Protein AF-A0A920PAS8-F1 (afdb_monomer)

Solvent-accessible surface area (backbone atoms only — not comparable to full-atom values): 8983 Å² total; per-residue (Å²): 112,63,66,61,55,48,44,50,48,33,75,76,60,43,62,58,58,36,30,38,27,46,60,38,72,82,84,49,95,47,95,80,33,34,32,41,40,35,42,38,32,23,74,84,68,54,76,48,76,52,73,39,68,76,79,67,78,95,80,51,73,53,75,50,82,58,94,58,35,36,40,36,40,38,44,74,46,59,90,95,43,89,38,45,35,40,38,40,36,43,37,76,88,71,52,71,52,74,48,77,43,77,60,67,69,59,67,61,51,49,53,52,41,48,57,39,24,78,69,72,74,45,82,52,97,70,54,72,65,57,56,50,49,35,53,23,42,54,50,23,43,53,52,6,36,70,72,70,43,75,28,56,42,61,74,89,127

Mean predicted aligned error: 3.57 Å

Nearest PDB structures (foldseek):
  3db2-assembly1_C-2  TM=8.469E-01  e=5.460E-07  Desulfitobacterium hafniense DCB-2
  3db2-assembly2_B  TM=8.656E-01  e=1.269E-06  Desulfitobacterium hafniense DCB-2
  3db2-assembly2_A  TM=8.390E-01  e=1.991E-06  Desulfitobacterium hafniense DCB-2
  3rcb-assembly1_A  TM=8.157E-01  e=8.178E-04  Actinomadura kijaniata
  3rc2-assembly1_A  TM=7.126E-01  e=1.024E-03  Actinomadura kijaniata

Secondary structure (DSSP, 8-state):
-HHHHHHHHHHHH--EEEEEEEEE-SSS--TT-SEEEEEEEETTS-EEEEEEESSSPS-EEEEEE-SSEEEEEEESS-TTS---EEEEEEETTS-EEEEEE----HHHHHHHHHHHHHTTSS--SS-HHHHHHHHHHHHHHHHHHHHTS-BPPPP--

Structure (mmCIF, N/CA/C/O backbone):
data_AF-A0A920PAS8-F1
#
_entry.id   AF-A0A920PAS8-F1
#
loop_
_atom_site.group_PDB
_atom_site.id
_atom_site.type_symbol
_atom_site.label_atom_id
_atom_site.label_alt_id
_atom_site.label_comp_id
_atom_site.label_asym_id
_atom_site.label_entity_id
_atom_site.label_seq_id
_atom_site.pdbx_PDB_ins_code
_atom_site.Cartn_x
_atom_site.Cartn_y
_atom_site.Cartn_z
_atom_site.occupancy
_atom_site.B_iso_or_equiv
_atom_site.auth_seq_id
_atom_site.auth_comp_id
_atom_site.auth_asym_id
_atom_site.auth_atom_id
_atom_site.pdbx_PDB_model_num
ATOM 1 N N . MET A 1 1 ? 10.583 -0.924 0.725 1.00 61.25 1 MET A N 1
ATOM 2 C CA . MET A 1 1 ? 9.486 0.067 0.643 1.00 61.25 1 MET A CA 1
ATOM 3 C C . MET A 1 1 ? 8.337 -0.372 -0.259 1.00 61.25 1 MET A C 1
ATOM 5 O O . MET A 1 1 ? 7.245 -0.497 0.267 1.00 61.25 1 MET A O 1
ATOM 9 N N . GLY A 1 2 ? 8.533 -0.650 -1.558 1.00 77.38 2 GLY A N 1
ATOM 10 C CA . GLY A 1 2 ? 7.411 -0.976 -2.467 1.00 77.38 2 GLY A CA 1
ATOM 11 C C . GLY A 1 2 ? 6.539 -2.178 -2.058 1.00 77.38 2 GLY A C 1
ATOM 12 O O . GLY A 1 2 ? 5.329 -2.138 -2.263 1.0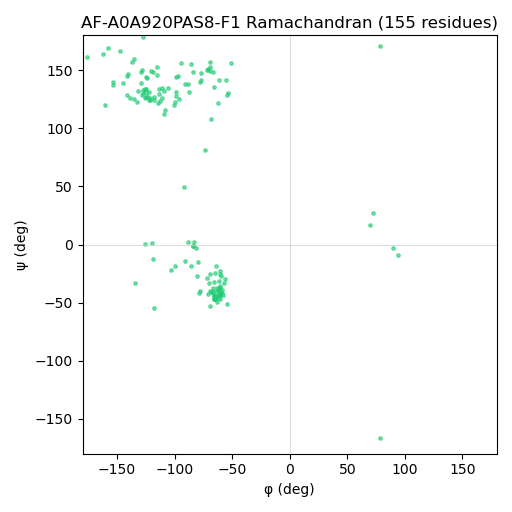0 77.38 2 GLY A O 1
ATOM 13 N N . VAL A 1 3 ? 7.130 -3.194 -1.415 1.00 91.81 3 VAL A N 1
ATOM 14 C CA . VAL A 1 3 ? 6.401 -4.382 -0.925 1.00 91.81 3 VAL A CA 1
ATOM 15 C C . VAL A 1 3 ? 5.321 -4.051 0.106 1.00 91.81 3 VAL A C 1
ATOM 17 O O . VAL A 1 3 ? 4.247 -4.623 0.053 1.00 91.81 3 VAL A O 1
ATOM 20 N N . HIS A 1 4 ? 5.550 -3.085 1.000 1.00 91.75 4 HIS A N 1
ATOM 21 C CA . HIS A 1 4 ? 4.552 -2.721 2.014 1.00 91.75 4 HIS A CA 1
ATOM 22 C C . HIS A 1 4 ? 3.340 -2.016 1.398 1.00 91.75 4 HIS A C 1
ATOM 24 O O . HIS A 1 4 ? 2.224 -2.178 1.870 1.00 91.75 4 HIS A O 1
ATOM 30 N N . LEU A 1 5 ? 3.553 -1.234 0.333 1.00 95.19 5 LEU A N 1
ATOM 31 C CA . LEU A 1 5 ? 2.460 -0.546 -0.356 1.00 95.19 5 LEU A CA 1
ATOM 32 C C . LEU A 1 5 ? 1.590 -1.534 -1.133 1.00 95.19 5 LEU A C 1
ATOM 34 O O . LEU A 1 5 ? 0.373 -1.426 -1.101 1.00 95.19 5 LEU A O 1
ATOM 38 N N . THR A 1 6 ? 2.211 -2.488 -1.824 1.00 96.31 6 THR A N 1
ATOM 39 C CA . THR A 1 6 ? 1.499 -3.532 -2.578 1.00 96.31 6 THR A CA 1
ATOM 40 C C . THR A 1 6 ? 0.730 -4.464 -1.646 1.00 96.31 6 THR A C 1
ATOM 42 O O . THR A 1 6 ? -0.456 -4.683 -1.878 1.00 96.31 6 THR A O 1
ATOM 45 N N . ASP A 1 7 ? 1.351 -4.883 -0.542 1.00 95.25 7 ASP A N 1
ATOM 46 C CA . ASP A 1 7 ? 0.705 -5.636 0.540 1.00 95.25 7 ASP A CA 1
ATOM 47 C C . ASP A 1 7 ? -0.540 -4.918 1.082 1.00 95.25 7 ASP A C 1
ATOM 49 O O . ASP A 1 7 ? -1.634 -5.478 1.099 1.00 95.25 7 ASP A O 1
ATOM 53 N N . LEU A 1 8 ? -0.402 -3.631 1.431 1.00 95.25 8 LEU A N 1
ATOM 54 C CA . LEU A 1 8 ? -1.507 -2.825 1.947 1.00 95.25 8 LEU A CA 1
ATOM 55 C C . LEU A 1 8 ? -2.655 -2.692 0.937 1.00 95.25 8 LEU A C 1
ATOM 57 O O . LEU A 1 8 ? -3.817 -2.796 1.321 1.00 95.25 8 LEU A O 1
ATOM 61 N N . MET A 1 9 ? -2.356 -2.450 -0.346 1.00 96.62 9 MET A N 1
ATOM 62 C CA . MET A 1 9 ? -3.405 -2.304 -1.365 1.00 96.62 9 MET A CA 1
ATOM 63 C C . MET A 1 9 ? -4.155 -3.621 -1.598 1.00 96.62 9 MET A C 1
ATOM 65 O O . MET A 1 9 ? -5.369 -3.589 -1.790 1.00 96.62 9 MET A O 1
ATOM 69 N N . LEU A 1 10 ? -3.463 -4.764 -1.562 1.00 96.75 10 LEU A N 1
ATOM 70 C CA . LEU A 1 10 ? -4.093 -6.082 -1.668 1.00 96.75 10 LEU A CA 1
ATOM 71 C C . LEU A 1 10 ? -4.988 -6.366 -0.461 1.00 96.75 10 LEU A C 1
ATOM 73 O O . LEU A 1 10 ? -6.146 -6.729 -0.645 1.00 96.75 10 LEU A O 1
ATOM 77 N N . TRP A 1 11 ? -4.492 -6.113 0.751 1.00 95.44 11 TRP A N 1
ATOM 78 C CA . TRP A 1 11 ? -5.266 -6.296 1.979 1.00 95.44 11 TRP A CA 1
ATOM 79 C C . TRP A 1 11 ? -6.513 -5.392 2.033 1.00 95.44 11 TRP A C 1
ATOM 81 O O . TRP A 1 11 ? -7.586 -5.824 2.447 1.00 95.44 11 TRP A O 1
ATOM 91 N N . MET A 1 12 ? -6.412 -4.137 1.575 1.00 94.94 12 MET A N 1
ATOM 92 C CA . MET A 1 12 ? -7.547 -3.202 1.584 1.00 94.94 12 MET A CA 1
ATOM 93 C C . MET A 1 12 ? -8.559 -3.447 0.460 1.00 94.94 12 MET A C 1
ATOM 95 O O . MET A 1 12 ? -9.762 -3.281 0.670 1.00 94.94 12 MET A O 1
ATOM 99 N N . PHE A 1 13 ? -8.090 -3.760 -0.750 1.00 96.50 13 PHE A N 1
ATOM 100 C CA . PHE A 1 13 ? -8.913 -3.685 -1.963 1.00 96.50 13 PHE A CA 1
ATOM 101 C C . PHE A 1 13 ? -8.962 -4.983 -2.772 1.00 96.50 13 PHE A C 1
ATOM 103 O O . PHE A 1 13 ? -9.663 -5.037 -3.785 1.00 96.50 13 PHE A O 1
ATOM 110 N N . GLY A 1 14 ? -8.285 -6.038 -2.325 1.00 95.81 14 GLY A N 1
ATOM 111 C CA . GLY A 1 14 ? -8.267 -7.342 -2.977 1.00 95.81 14 GLY A CA 1
ATOM 112 C C . GLY A 1 14 ? -7.335 -7.410 -4.193 1.00 95.81 14 GLY A C 1
ATOM 113 O O . GLY A 1 14 ? -6.508 -6.519 -4.401 1.00 95.81 14 GLY A O 1
ATOM 114 N N . PRO A 1 15 ? -7.456 -8.458 -5.024 1.00 96.56 15 PRO A N 1
ATOM 115 C CA . PRO A 1 15 ? -6.467 -8.783 -6.049 1.00 96.56 15 PRO A CA 1
ATOM 116 C C . PRO A 1 15 ? -6.420 -7.767 -7.196 1.00 96.56 15 PRO A C 1
ATOM 118 O O . PRO A 1 15 ? -7.439 -7.173 -7.574 1.00 96.56 15 PRO A O 1
ATOM 121 N N . VAL A 1 16 ? -5.226 -7.615 -7.777 1.00 97.88 16 VAL A N 1
ATOM 122 C CA . VAL A 1 16 ? -4.907 -6.709 -8.893 1.00 97.88 16 VAL A CA 1
ATOM 123 C C . VAL A 1 16 ? -4.893 -7.482 -10.212 1.00 97.88 16 VAL A C 1
ATOM 125 O O . VAL A 1 16 ? -4.204 -8.488 -10.327 1.00 97.88 16 VAL A O 1
ATOM 128 N N . ASP A 1 17 ? -5.624 -7.006 -11.222 1.00 97.00 17 ASP A N 1
ATOM 129 C CA . ASP A 1 17 ? -5.726 -7.651 -12.540 1.00 97.00 17 ASP A CA 1
ATOM 130 C C . ASP A 1 17 ? -4.827 -7.018 -13.611 1.00 97.00 17 ASP A C 1
ATOM 132 O O . ASP A 1 17 ? -4.557 -7.642 -14.642 1.00 97.00 17 ASP A O 1
ATOM 136 N N . LEU A 1 18 ? -4.374 -5.783 -13.380 1.00 98.12 18 LEU A N 1
ATOM 137 C CA . LEU A 1 18 ? -3.505 -5.029 -14.275 1.00 98.12 18 LEU A CA 1
ATOM 138 C C . LEU A 1 18 ? -2.675 -4.010 -13.486 1.00 98.12 18 LEU A C 1
ATOM 140 O O . LEU A 1 18 ? -3.196 -3.287 -12.635 1.00 98.12 18 LEU A O 1
ATOM 144 N N . VAL A 1 19 ? -1.394 -3.893 -13.819 1.00 98.38 19 VAL A N 1
ATOM 145 C CA . VAL A 1 19 ? -0.496 -2.867 -13.290 1.00 98.38 19 VAL A CA 1
ATOM 146 C C . VAL A 1 19 ? 0.241 -2.155 -14.416 1.00 98.38 19 VAL A C 1
ATOM 148 O O . VAL A 1 19 ? 0.698 -2.783 -15.367 1.00 98.38 19 VAL A O 1
ATOM 151 N N . PHE A 1 20 ? 0.369 -0.836 -14.300 1.00 98.50 20 PHE A N 1
ATOM 152 C CA . PHE A 1 20 ? 1.264 -0.031 -15.127 1.00 98.50 20 PHE A CA 1
ATOM 153 C C . PHE A 1 20 ? 2.241 0.725 -14.233 1.00 98.50 20 PHE A C 1
ATOM 155 O O . PHE A 1 20 ? 1.804 1.460 -13.345 1.00 98.50 20 PHE A O 1
ATOM 162 N N . SER A 1 21 ? 3.545 0.561 -14.443 1.00 97.81 21 SER A N 1
ATOM 163 C CA . SER A 1 21 ? 4.566 1.131 -13.564 1.00 97.81 21 SER A CA 1
ATOM 164 C C . SER A 1 21 ? 5.717 1.796 -14.311 1.00 97.81 21 SER A C 1
ATOM 166 O O . SER A 1 21 ? 5.983 1.540 -15.483 1.00 97.81 21 SER A O 1
ATOM 168 N N . GLY A 1 22 ? 6.424 2.665 -13.592 1.00 96.38 22 GLY A N 1
ATOM 169 C CA . GLY A 1 22 ? 7.636 3.319 -14.053 1.00 96.38 22 GLY A CA 1
ATOM 170 C C . GLY A 1 22 ? 8.659 3.434 -12.931 1.00 96.38 22 GLY A C 1
ATOM 171 O O . GLY A 1 22 ? 8.314 3.649 -11.766 1.00 96.38 22 GLY A O 1
ATOM 172 N N . VAL A 1 23 ? 9.932 3.307 -13.300 1.00 95.81 23 VAL A N 1
ATOM 173 C CA . VAL A 1 23 ? 11.072 3.494 -12.398 1.00 95.81 23 VAL A CA 1
ATOM 174 C C . VAL A 1 23 ? 11.904 4.693 -12.836 1.00 95.81 23 VAL A C 1
ATOM 176 O O . VAL A 1 23 ? 11.936 5.084 -14.003 1.00 95.81 23 VAL A O 1
ATOM 179 N N . SER A 1 24 ? 12.582 5.319 -11.886 1.00 95.62 24 SER A N 1
ATOM 180 C CA . SER A 1 24 ? 13.498 6.424 -12.138 1.00 95.62 24 SER A CA 1
ATOM 181 C C . SER A 1 24 ? 14.736 6.304 -11.260 1.00 95.62 24 SER A C 1
ATOM 183 O O . SER A 1 24 ? 14.656 5.853 -10.121 1.00 95.62 24 SER A O 1
ATOM 185 N N . HIS A 1 25 ? 15.869 6.749 -11.803 1.00 95.62 25 HIS A N 1
ATOM 186 C CA . HIS A 1 25 ? 17.140 6.876 -11.092 1.00 95.62 25 HIS A CA 1
ATOM 187 C C . HIS A 1 25 ? 17.431 8.366 -10.902 1.00 95.62 25 HIS A C 1
ATOM 189 O O . HIS A 1 25 ? 17.621 9.099 -11.878 1.00 95.62 25 HIS A O 1
ATOM 195 N N . ARG A 1 26 ? 17.393 8.843 -9.660 1.00 95.12 26 ARG A N 1
ATOM 196 C CA . ARG A 1 26 ? 17.501 10.268 -9.326 1.00 95.12 26 ARG A CA 1
ATOM 197 C C . ARG A 1 26 ? 18.719 10.566 -8.472 1.00 95.12 26 ARG A C 1
ATOM 199 O O . ARG A 1 26 ? 19.503 11.437 -8.838 1.00 95.12 26 ARG A O 1
ATOM 206 N N . LYS A 1 27 ? 18.881 9.880 -7.341 1.00 96.38 27 LYS A N 1
ATOM 207 C CA . LYS A 1 27 ? 19.939 10.167 -6.368 1.00 96.38 27 LYS A CA 1
ATOM 208 C C . LYS A 1 27 ? 20.675 8.935 -5.856 1.00 96.38 27 LYS A C 1
ATOM 210 O O . LYS A 1 27 ? 21.853 9.069 -5.535 1.00 96.38 27 LYS A O 1
ATOM 215 N N . LEU A 1 28 ? 20.012 7.788 -5.734 1.00 93.69 28 LEU A N 1
ATOM 216 C CA . LEU A 1 28 ? 20.646 6.543 -5.292 1.00 93.69 28 LEU A CA 1
ATOM 217 C C . LEU A 1 28 ? 20.992 5.653 -6.489 1.00 93.69 28 LEU A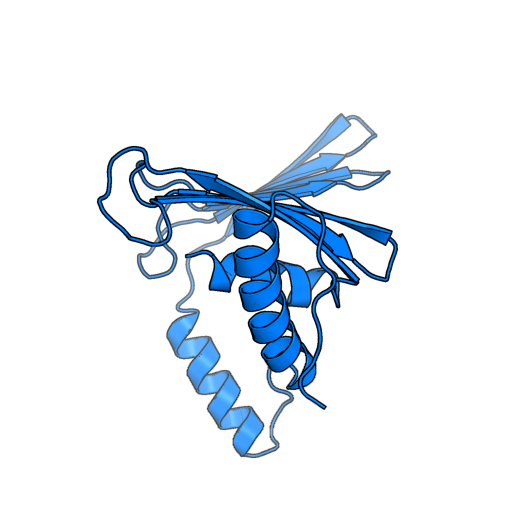 C 1
ATOM 219 O O . LEU A 1 28 ? 20.249 5.579 -7.465 1.00 93.69 28 LEU A O 1
ATOM 223 N N . GLU A 1 29 ? 22.117 4.951 -6.390 1.00 92.69 29 GLU A N 1
ATOM 224 C CA . GLU A 1 29 ? 22.669 4.102 -7.453 1.00 92.69 29 GLU A CA 1
ATOM 225 C C . GLU A 1 29 ? 22.183 2.648 -7.329 1.00 92.69 29 GLU A C 1
ATOM 227 O O . GLU A 1 29 ? 22.965 1.700 -7.338 1.00 92.69 29 GLU A O 1
ATOM 232 N N . PHE A 1 30 ? 20.871 2.455 -7.178 1.00 90.38 30 PHE A N 1
ATOM 233 C CA . PHE A 1 30 ? 20.273 1.119 -7.184 1.00 90.38 30 PHE A CA 1
ATOM 234 C C . PHE A 1 30 ? 19.914 0.689 -8.603 1.00 90.38 30 PHE A C 1
ATOM 236 O O . PHE A 1 30 ? 19.340 1.469 -9.361 1.00 90.38 30 PHE A O 1
ATOM 243 N N . ALA A 1 31 ? 20.179 -0.577 -8.941 1.00 86.31 31 ALA A N 1
ATOM 244 C CA . ALA A 1 31 ? 19.808 -1.158 -10.235 1.00 86.31 31 ALA A CA 1
ATOM 245 C C . ALA A 1 31 ? 18.291 -1.111 -10.497 1.00 86.31 31 ALA A C 1
ATOM 247 O O . ALA A 1 31 ? 17.864 -1.034 -11.641 1.00 86.31 31 ALA A O 1
ATOM 248 N N . THR A 1 32 ? 17.482 -1.116 -9.437 1.00 84.62 32 THR A N 1
ATOM 249 C CA . THR A 1 32 ? 16.014 -1.045 -9.487 1.00 84.62 32 THR A CA 1
ATOM 250 C C . THR A 1 32 ? 15.460 0.380 -9.587 1.00 84.62 32 THR A C 1
ATOM 252 O O . THR A 1 32 ? 14.245 0.555 -9.598 1.00 84.62 32 THR A O 1
ATOM 255 N N . GLY A 1 33 ? 16.321 1.401 -9.590 1.00 92.06 33 GLY A N 1
ATOM 256 C CA . GLY A 1 33 ? 15.916 2.791 -9.393 1.00 92.06 33 GLY A CA 1
ATOM 257 C C . GLY A 1 33 ? 15.664 3.130 -7.922 1.00 92.06 33 GLY A C 1
ATOM 258 O O . GLY A 1 33 ? 15.660 2.264 -7.044 1.00 92.06 33 GLY A O 1
ATOM 259 N N . ASP A 1 34 ? 15.482 4.419 -7.650 1.00 94.81 34 ASP A N 1
ATOM 260 C CA . ASP A 1 34 ? 15.235 4.977 -6.312 1.00 94.81 34 ASP A CA 1
ATOM 261 C C . ASP A 1 34 ? 13.891 5.707 -6.193 1.00 94.81 34 ASP A C 1
ATOM 263 O O . ASP A 1 34 ? 13.537 6.224 -5.126 1.00 94.81 34 ASP A O 1
ATOM 267 N N . VAL A 1 35 ? 13.140 5.697 -7.293 1.00 95.75 35 VAL A N 1
ATOM 268 C CA . VAL A 1 35 ? 11.770 6.170 -7.427 1.00 95.75 35 VAL A CA 1
ATOM 269 C C . VAL A 1 35 ? 10.990 5.126 -8.214 1.00 95.75 35 VAL A C 1
ATOM 271 O O . VAL A 1 35 ? 11.381 4.783 -9.329 1.00 95.75 35 VAL A O 1
ATOM 274 N N . VAL A 1 36 ? 9.878 4.657 -7.653 1.00 95.88 36 VAL A N 1
ATOM 275 C CA . VAL A 1 36 ? 8.921 3.775 -8.334 1.00 95.88 36 VAL A CA 1
ATOM 276 C C . VAL A 1 36 ? 7.536 4.387 -8.218 1.00 95.88 36 VAL A C 1
ATOM 278 O O . VAL A 1 36 ? 7.132 4.762 -7.118 1.00 95.88 36 VAL A O 1
ATOM 281 N N . SER A 1 37 ? 6.798 4.451 -9.322 1.00 96.88 37 SER A N 1
ATOM 282 C CA . SER A 1 37 ? 5.359 4.718 -9.327 1.00 96.88 37 SER A CA 1
ATOM 283 C C . SER A 1 37 ? 4.624 3.593 -10.047 1.00 96.88 37 SER A C 1
ATOM 285 O O . SER A 1 37 ? 5.130 3.036 -11.022 1.00 96.88 37 SER A O 1
ATOM 287 N N . ALA A 1 38 ? 3.438 3.232 -9.562 1.00 97.81 38 ALA A N 1
ATOM 288 C CA . ALA A 1 38 ? 2.595 2.233 -10.209 1.00 97.81 38 ALA A CA 1
ATOM 289 C C . AL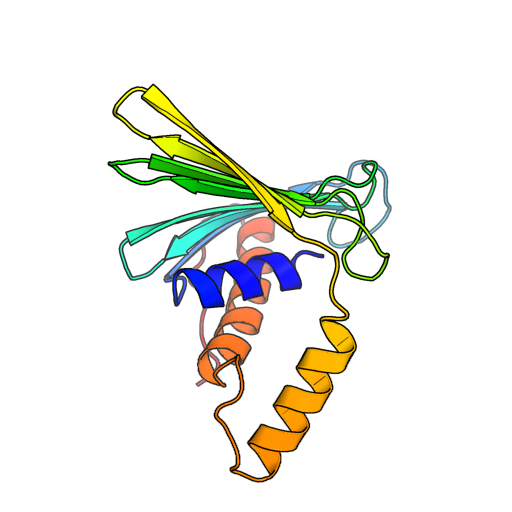A A 1 38 ? 1.112 2.581 -10.066 1.00 97.81 38 ALA A C 1
ATOM 291 O O . ALA A 1 38 ? 0.668 3.020 -9.005 1.00 97.81 38 ALA A O 1
ATOM 292 N N . SER A 1 39 ? 0.357 2.372 -11.142 1.00 98.44 39 SER A N 1
ATOM 293 C CA . SER A 1 39 ? -1.105 2.387 -11.161 1.00 98.44 39 SER A CA 1
ATOM 294 C C . SER A 1 39 ? -1.600 0.946 -11.131 1.00 98.44 39 SER A C 1
ATOM 296 O O . SER A 1 39 ? -1.224 0.156 -11.996 1.00 98.44 39 SER A O 1
ATOM 298 N N . LEU A 1 40 ? -2.411 0.609 -10.131 1.00 98.50 40 LEU A N 1
ATOM 299 C CA . LEU A 1 40 ? -2.944 -0.729 -9.892 1.00 98.50 40 LEU A CA 1
ATOM 300 C C . LEU A 1 40 ? -4.438 -0.739 -10.195 1.00 98.50 40 LEU A C 1
ATOM 302 O O . LEU A 1 40 ? -5.183 0.143 -9.756 1.00 98.50 40 LEU A O 1
ATOM 306 N N . HIS A 1 41 ? -4.880 -1.731 -10.953 1.00 98.38 41 HIS A N 1
ATOM 307 C CA . HIS A 1 41 ? -6.283 -1.973 -11.237 1.00 98.38 41 HIS A CA 1
ATOM 308 C C . HIS A 1 41 ? -6.716 -3.215 -10.470 1.00 98.38 41 HIS A C 1
ATOM 310 O O . HIS A 1 41 ? -6.201 -4.301 -10.706 1.00 98.38 41 HIS A O 1
ATOM 316 N N . HIS A 1 42 ? -7.638 -3.048 -9.532 1.00 98.25 42 HIS A N 1
ATOM 317 C CA . HIS A 1 42 ? -8.187 -4.165 -8.782 1.00 98.25 42 HIS A CA 1
ATOM 318 C C . HIS A 1 42 ? -9.321 -4.822 -9.568 1.00 98.25 42 HIS A C 1
ATOM 320 O O . HIS A 1 42 ? -10.077 -4.154 -10.282 1.00 98.25 42 HIS A O 1
ATOM 326 N N . THR A 1 43 ? -9.469 -6.132 -9.389 1.00 97.06 43 THR A N 1
ATOM 327 C CA . THR A 1 43 ? -10.519 -6.955 -10.021 1.00 97.06 43 THR A CA 1
ATOM 328 C C . THR A 1 43 ? -11.938 -6.449 -9.737 1.00 97.06 43 THR A C 1
ATOM 330 O O . THR A 1 43 ? -12.832 -6.598 -10.566 1.00 97.06 43 THR A O 1
ATOM 333 N N . ASN A 1 44 ? -12.148 -5.806 -8.585 1.00 96.88 44 ASN A N 1
ATOM 334 C CA . ASN A 1 44 ? -13.424 -5.214 -8.170 1.00 96.88 44 ASN A CA 1
ATOM 335 C C . ASN A 1 44 ? -13.681 -3.805 -8.746 1.00 96.88 44 ASN A C 1
ATOM 337 O O . ASN A 1 44 ? -14.695 -3.189 -8.425 1.00 96.88 44 ASN A O 1
ATOM 341 N N . GLY A 1 45 ? -12.775 -3.282 -9.577 1.00 97.19 45 GLY A N 1
ATOM 342 C CA . GLY A 1 45 ? -12.886 -1.968 -10.208 1.00 97.19 45 GLY A CA 1
ATOM 343 C C . GLY A 1 45 ? -12.189 -0.826 -9.463 1.00 97.19 45 GLY A C 1
ATOM 344 O O . GLY A 1 45 ? -12.049 0.251 -10.048 1.00 97.19 45 GLY A O 1
ATOM 345 N N . VAL A 1 46 ? -11.700 -1.041 -8.234 1.00 98.00 46 VAL A N 1
ATOM 346 C CA . VAL A 1 46 ? -10.907 -0.038 -7.503 1.00 98.00 46 VAL A CA 1
ATOM 347 C C . VAL A 1 46 ? -9.618 0.277 -8.271 1.00 98.00 46 VAL A C 1
ATOM 349 O O . VAL A 1 46 ? -8.997 -0.593 -8.888 1.00 98.00 46 VAL A O 1
ATOM 352 N N . LYS A 1 47 ? -9.218 1.551 -8.259 1.00 98.00 47 LYS A N 1
ATOM 353 C CA . LYS A 1 47 ? -7.975 2.038 -8.866 1.00 98.00 47 LYS A CA 1
ATOM 354 C C . LYS A 1 47 ? -7.088 2.627 -7.784 1.00 98.00 47 LYS A C 1
ATOM 356 O O . LYS A 1 47 ? -7.516 3.527 -7.065 1.00 98.00 47 LYS A O 1
ATOM 361 N N . CYS A 1 48 ? -5.850 2.157 -7.714 1.00 97.38 48 CYS A N 1
ATOM 362 C CA . CYS A 1 48 ? -4.867 2.630 -6.750 1.00 97.38 48 CYS A CA 1
ATOM 363 C C . CYS A 1 48 ? -3.651 3.204 -7.470 1.00 97.38 48 CYS A C 1
ATOM 365 O O . CYS A 1 48 ? -3.275 2.758 -8.553 1.00 97.38 48 CYS A O 1
ATOM 367 N N . GLN A 1 49 ? -3.012 4.188 -6.847 1.00 97.62 49 GLN A N 1
ATOM 368 C CA . GLN A 1 49 ? -1.711 4.688 -7.267 1.00 97.62 49 GLN A CA 1
ATOM 369 C C . GLN A 1 49 ? -0.765 4.623 -6.081 1.00 97.62 49 GLN A C 1
ATOM 371 O O . GLN A 1 49 ? -1.059 5.161 -5.016 1.00 97.62 49 GLN A O 1
ATOM 376 N N . ILE A 1 50 ? 0.376 3.975 -6.280 1.00 97.44 50 ILE A N 1
ATOM 377 C CA . ILE A 1 50 ? 1.430 3.878 -5.276 1.00 97.44 50 ILE A CA 1
ATOM 378 C C . ILE A 1 50 ? 2.680 4.591 -5.777 1.00 97.44 50 ILE A C 1
ATOM 380 O O . ILE A 1 50 ? 2.974 4.616 -6.974 1.00 97.44 50 ILE A O 1
ATOM 384 N N . THR A 1 51 ? 3.425 5.198 -4.858 1.00 96.56 51 THR A N 1
ATOM 385 C CA . THR A 1 51 ? 4.732 5.792 -5.146 1.00 96.56 51 THR A CA 1
ATOM 386 C C . THR A 1 51 ? 5.665 5.526 -3.977 1.00 96.56 51 THR A C 1
ATOM 388 O O . THR A 1 51 ? 5.327 5.810 -2.831 1.00 96.56 51 THR A O 1
ATOM 391 N N . ALA A 1 52 ? 6.844 4.985 -4.270 1.00 95.25 52 ALA A N 1
ATOM 392 C CA . ALA A 1 52 ? 7.898 4.744 -3.297 1.00 95.25 52 ALA A CA 1
ATOM 393 C C . ALA A 1 52 ? 9.138 5.562 -3.674 1.00 95.25 52 ALA A C 1
ATOM 395 O O . ALA A 1 52 ? 9.659 5.437 -4.784 1.00 95.25 52 ALA A O 1
ATOM 396 N N . LEU A 1 53 ? 9.610 6.385 -2.735 1.00 94.75 53 LEU A N 1
ATOM 397 C CA . LEU A 1 53 ? 10.782 7.248 -2.879 1.00 94.75 53 LEU A CA 1
ATOM 398 C C . LEU A 1 53 ? 11.790 6.887 -1.790 1.00 94.75 53 LEU A C 1
ATOM 400 O O . LEU A 1 53 ? 11.447 6.882 -0.612 1.00 94.75 53 LEU A O 1
ATOM 404 N N . LEU A 1 54 ? 13.031 6.587 -2.168 1.00 93.19 54 LEU A N 1
ATOM 405 C CA . LEU A 1 54 ? 14.035 6.120 -1.202 1.00 93.19 54 LEU A CA 1
ATOM 406 C C . LEU A 1 54 ? 14.875 7.240 -0.578 1.00 93.19 54 LEU A C 1
ATOM 408 O O . LEU A 1 54 ? 15.590 6.993 0.391 1.00 93.19 54 LEU A O 1
ATOM 412 N N . LYS A 1 55 ? 14.848 8.454 -1.142 1.00 94.31 55 LYS A N 1
ATOM 413 C CA . LYS A 1 55 ? 15.776 9.531 -0.751 1.00 94.31 55 LYS A CA 1
ATOM 414 C C . LYS A 1 55 ? 15.128 10.787 -0.172 1.00 94.31 55 LYS A C 1
ATOM 416 O O . LYS A 1 55 ? 15.840 11.633 0.371 1.00 94.31 55 LYS A O 1
ATOM 421 N N . THR A 1 56 ? 13.816 10.942 -0.288 1.00 93.31 56 THR A N 1
ATOM 422 C CA . THR A 1 56 ? 13.112 12.080 0.313 1.00 93.31 56 THR A CA 1
ATOM 423 C C . THR A 1 56 ? 13.101 11.966 1.841 1.00 93.31 56 THR A C 1
ATOM 425 O O . THR A 1 56 ? 13.148 10.847 2.354 1.00 93.31 56 THR A O 1
ATOM 428 N N . PRO A 1 57 ? 13.032 13.091 2.586 1.00 94.44 57 PRO A N 1
ATOM 429 C CA . PRO A 1 57 ? 12.680 13.057 4.003 1.00 94.44 57 PRO A CA 1
ATOM 430 C C . PRO A 1 57 ? 11.397 12.257 4.236 1.00 94.44 57 PRO A C 1
ATOM 432 O O . PRO A 1 57 ? 10.585 12.104 3.319 1.00 94.44 57 PRO A O 1
ATOM 435 N N . HIS A 1 58 ? 11.241 11.742 5.456 1.00 92.38 58 HIS A N 1
ATOM 436 C CA . HIS A 1 58 ? 10.107 10.898 5.810 1.00 92.38 58 HIS A CA 1
ATOM 437 C C . HIS A 1 58 ? 8.778 11.589 5.485 1.00 92.38 58 HIS A C 1
ATOM 439 O O . HIS A 1 58 ? 8.554 12.746 5.842 1.00 92.38 58 HIS A O 1
ATOM 445 N N . TYR A 1 59 ? 7.939 10.860 4.757 1.00 94.75 59 TYR A N 1
ATOM 446 C CA . TYR A 1 59 ? 6.568 11.225 4.464 1.00 94.75 59 TYR A CA 1
ATOM 447 C C . TYR A 1 59 ? 5.814 9.962 4.054 1.00 94.75 59 TYR A C 1
ATOM 449 O O . TYR A 1 59 ? 6.183 9.302 3.079 1.00 94.75 59 TYR A O 1
ATOM 457 N N . GLN A 1 60 ? 4.773 9.617 4.805 1.00 94.88 60 GLN A N 1
ATOM 458 C CA . GLN A 1 60 ? 3.909 8.474 4.535 1.00 94.88 60 GLN A CA 1
ATOM 459 C C . GLN A 1 60 ? 2.462 8.923 4.615 1.00 94.88 60 GLN A C 1
ATOM 461 O O . GLN A 1 60 ? 2.067 9.626 5.544 1.00 94.88 60 GLN A O 1
ATOM 466 N N . ARG A 1 61 ? 1.692 8.544 3.598 1.00 96.25 61 ARG A N 1
ATOM 467 C CA . ARG A 1 61 ? 0.304 8.950 3.456 1.00 96.25 61 ARG A CA 1
ATOM 468 C C . ARG A 1 61 ? -0.471 7.921 2.660 1.00 96.25 61 ARG A C 1
ATOM 470 O O . ARG A 1 61 ? 0.009 7.463 1.621 1.00 96.25 61 ARG A O 1
ATOM 477 N N . VAL A 1 62 ? -1.694 7.655 3.095 1.00 97.38 62 VAL A N 1
ATOM 478 C CA . VAL A 1 62 ? -2.694 6.918 2.321 1.00 97.38 62 VAL A CA 1
ATOM 479 C C . VAL A 1 62 ? -3.952 7.766 2.245 1.00 97.38 62 VAL A C 1
ATOM 481 O O . VAL A 1 62 ? -4.392 8.303 3.257 1.00 97.38 62 VAL A O 1
ATOM 484 N N . THR A 1 63 ? -4.531 7.872 1.051 1.00 98.38 63 THR A N 1
ATOM 485 C CA . THR A 1 63 ? -5.818 8.540 0.844 1.00 98.38 63 THR A CA 1
ATOM 486 C C . THR A 1 63 ? -6.750 7.606 0.096 1.00 98.38 63 THR A C 1
ATOM 488 O O . THR A 1 63 ? -6.382 7.074 -0.953 1.00 98.38 63 THR A O 1
ATOM 491 N N . VAL A 1 64 ? -7.961 7.442 0.614 1.00 98.19 64 VAL A N 1
ATOM 492 C CA . VAL A 1 64 ? -9.031 6.671 -0.015 1.00 98.19 64 VAL A CA 1
ATOM 493 C C . VAL A 1 64 ? -10.148 7.623 -0.409 1.00 98.19 64 VAL A C 1
ATOM 495 O O . VAL A 1 64 ? -10.553 8.476 0.380 1.00 98.19 64 VAL A O 1
ATOM 498 N N . TRP A 1 65 ? -10.645 7.468 -1.633 1.00 98.31 65 TRP A N 1
ATOM 499 C CA . TRP A 1 65 ? -11.689 8.311 -2.205 1.00 98.31 65 TRP A CA 1
ATOM 500 C C . TRP A 1 65 ? -12.963 7.498 -2.410 1.00 98.31 65 TRP A C 1
ATOM 502 O O . TRP A 1 65 ? -12.930 6.430 -3.020 1.00 98.31 65 TRP A O 1
ATOM 512 N N . GLY A 1 66 ? -14.080 8.024 -1.919 1.00 97.75 66 GLY A N 1
ATOM 513 C CA . GLY A 1 66 ? -15.419 7.501 -2.146 1.00 97.75 66 GLY A CA 1
ATOM 514 C C . GLY A 1 66 ? -16.365 8.581 -2.669 1.00 97.75 66 GLY A C 1
ATOM 515 O O . GLY A 1 66 ? -16.005 9.746 -2.820 1.00 97.75 66 GLY A O 1
ATOM 516 N N . ASP A 1 67 ? -17.603 8.182 -2.936 1.00 97.69 67 ASP A N 1
ATOM 517 C CA . ASP A 1 67 ? -18.682 9.059 -3.398 1.00 97.69 67 ASP A CA 1
ATOM 518 C C . ASP A 1 67 ? -19.211 10.001 -2.302 1.00 97.69 67 ASP A C 1
ATOM 520 O O . ASP A 1 67 ? -19.681 11.096 -2.602 1.00 97.69 67 ASP A O 1
ATOM 524 N N . ARG A 1 68 ? -19.137 9.580 -1.033 1.00 98.38 68 ARG A N 1
ATOM 525 C CA . ARG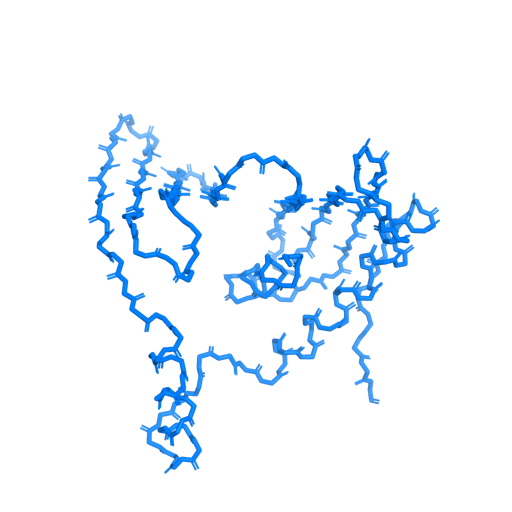 A 1 68 ? -19.648 10.334 0.127 1.00 98.38 68 ARG A CA 1
ATOM 526 C C . ARG A 1 68 ? -18.571 11.028 0.953 1.00 98.38 68 ARG A C 1
ATOM 528 O O . ARG A 1 68 ? -18.888 11.957 1.687 1.00 98.38 68 ARG A O 1
ATOM 535 N N . ALA A 1 69 ? -17.325 10.575 0.864 1.00 98.62 69 ALA A N 1
ATOM 536 C CA . ALA A 1 69 ? -16.212 11.140 1.614 1.00 98.62 69 ALA A CA 1
ATOM 537 C C . ALA A 1 69 ? -14.866 10.733 1.008 1.00 98.62 69 ALA A C 1
ATOM 539 O O . ALA A 1 69 ? -14.775 9.752 0.264 1.00 98.62 69 ALA A O 1
ATOM 540 N N . TRP A 1 70 ? -13.813 11.442 1.400 1.00 98.69 70 TRP A N 1
ATOM 541 C CA . TRP A 1 70 ? -12.443 10.942 1.325 1.00 98.69 70 TRP A CA 1
ATOM 542 C C . TRP A 1 70 ? -11.830 10.882 2.720 1.00 98.69 70 TRP A C 1
ATOM 544 O O . TRP A 1 70 ? -12.166 11.688 3.587 1.00 98.69 70 TRP A O 1
ATOM 554 N N . ALA A 1 71 ? -10.935 9.919 2.926 1.00 98.75 71 ALA A N 1
ATOM 555 C CA . ALA A 1 71 ? -10.197 9.737 4.169 1.00 98.75 71 ALA A CA 1
ATOM 556 C C . ALA A 1 71 ? -8.695 9.732 3.878 1.00 98.75 71 ALA A C 1
ATOM 558 O O . ALA A 1 71 ? -8.252 9.061 2.947 1.00 98.75 71 ALA A O 1
ATOM 559 N N . GLU A 1 72 ? -7.918 10.472 4.662 1.00 98.75 72 GLU A N 1
ATOM 560 C CA . GLU A 1 72 ? -6.465 10.558 4.556 1.00 98.75 72 GLU A CA 1
ATOM 561 C C . GLU A 1 72 ? -5.818 10.290 5.907 1.00 98.75 72 GLU A C 1
ATOM 563 O O . GLU A 1 72 ? -6.156 10.940 6.892 1.00 98.75 72 GLU A O 1
ATOM 568 N N . VAL A 1 73 ? -4.851 9.377 5.933 1.00 98.19 73 VAL A N 1
ATOM 569 C CA . VAL A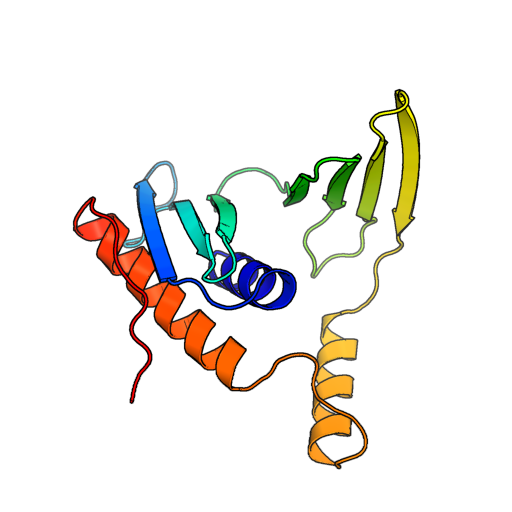 1 73 ? -3.962 9.186 7.078 1.00 98.19 73 VAL A CA 1
ATOM 570 C C . VAL A 1 73 ? -2.555 9.640 6.715 1.00 98.19 73 VAL A C 1
ATOM 572 O O . VAL A 1 73 ? -2.056 9.313 5.635 1.00 98.19 73 VAL A O 1
ATOM 575 N N . VAL A 1 74 ? -1.927 10.400 7.612 1.00 98.19 74 VAL A N 1
ATOM 576 C CA . VAL A 1 74 ? -0.520 10.810 7.527 1.00 98.19 74 VAL A CA 1
ATOM 577 C C . VAL A 1 74 ? 0.192 10.385 8.803 1.00 98.19 74 VAL A C 1
ATOM 579 O O . VAL A 1 74 ? -0.238 10.749 9.900 1.00 98.19 74 VAL A O 1
ATOM 582 N N . ASP A 1 75 ? 1.298 9.664 8.653 1.00 96.50 75 ASP A N 1
ATOM 583 C CA . ASP A 1 75 ? 2.140 9.251 9.777 1.00 96.50 75 ASP A CA 1
ATOM 584 C C . ASP A 1 75 ? 3.234 10.288 10.040 1.00 96.50 75 ASP A C 1
ATOM 586 O O . ASP A 1 75 ? 3.870 10.789 9.107 1.00 96.50 75 ASP A O 1
ATOM 590 N N . SER A 1 76 ? 3.494 10.596 11.312 1.00 96.12 76 SER A N 1
ATOM 591 C CA . SER A 1 76 ? 4.545 11.545 11.701 1.00 96.12 76 SER A CA 1
ATOM 592 C C . SER A 1 76 ? 5.955 10.947 11.691 1.00 96.12 76 SER A C 1
ATOM 594 O O . SER A 1 76 ? 6.936 11.682 11.802 1.00 96.12 76 SER A O 1
ATOM 596 N N . SER A 1 77 ? 6.067 9.619 11.649 1.00 93.81 77 SER A N 1
ATOM 597 C CA . SER A 1 77 ? 7.328 8.881 11.742 1.00 93.81 77 SER A CA 1
ATOM 598 C C . SER A 1 77 ? 7.286 7.592 10.926 1.00 93.81 77 SER A C 1
ATOM 600 O O . SER A 1 77 ? 6.237 7.153 10.453 1.00 93.81 77 SER A O 1
ATOM 602 N N . HIS A 1 78 ? 8.461 6.996 10.725 1.00 90.69 78 HIS A N 1
ATOM 603 C CA . HIS A 1 78 ? 8.572 5.681 10.105 1.00 90.69 78 HIS A CA 1
ATOM 604 C C . HIS A 1 78 ? 7.947 4.611 11.028 1.00 90.69 78 HIS A C 1
ATOM 606 O O . HIS A 1 78 ? 8.037 4.777 12.244 1.00 90.69 78 HIS A O 1
ATOM 612 N N . PRO A 1 79 ? 7.347 3.514 10.515 1.00 86.00 79 PRO A N 1
ATOM 613 C CA . PRO A 1 79 ? 6.575 2.580 11.344 1.00 86.00 79 PRO A CA 1
ATOM 614 C C . PRO A 1 79 ? 7.374 1.896 12.463 1.00 86.00 79 PRO A C 1
ATOM 616 O O . PRO A 1 79 ? 6.791 1.470 13.457 1.00 86.00 79 PRO A O 1
ATOM 619 N N . ASP A 1 80 ? 8.702 1.811 12.327 1.00 86.50 80 ASP A N 1
ATOM 620 C CA . ASP A 1 80 ? 9.615 1.269 13.348 1.00 86.50 80 ASP A CA 1
ATOM 621 C C . ASP A 1 80 ? 9.984 2.266 14.462 1.00 86.50 80 ASP A C 1
ATOM 623 O O . ASP A 1 80 ? 10.711 1.919 15.391 1.00 86.50 80 ASP A O 1
ATOM 627 N N . THR A 1 81 ? 9.506 3.507 14.367 1.00 91.19 81 THR A N 1
ATOM 628 C CA . THR A 1 81 ? 9.833 4.603 15.273 1.00 91.19 81 THR A CA 1
ATOM 629 C C . THR A 1 81 ? 8.538 5.189 15.841 1.00 91.19 81 THR A C 1
ATOM 631 O O . THR A 1 81 ? 7.647 5.531 15.061 1.00 91.19 81 THR A O 1
ATOM 634 N N . PRO A 1 82 ? 8.419 5.382 17.169 1.00 94.75 82 PRO A N 1
ATOM 635 C CA . PRO A 1 82 ? 7.229 5.982 17.762 1.00 94.75 82 PRO A CA 1
ATOM 636 C C . PRO A 1 82 ? 6.851 7.332 17.138 1.00 94.75 82 PRO A C 1
ATOM 638 O O . PRO A 1 82 ? 7.686 8.233 17.029 1.00 94.75 82 PRO A O 1
ATOM 641 N N . GLY A 1 83 ? 5.579 7.473 16.772 1.00 95.00 83 GLY A N 1
ATOM 642 C CA . GLY A 1 83 ? 4.975 8.701 16.260 1.00 95.00 83 GLY A CA 1
ATOM 643 C C . GLY A 1 83 ? 3.475 8.536 16.030 1.00 95.00 83 GLY A C 1
ATOM 644 O O . GLY A 1 83 ? 2.959 7.421 16.009 1.00 95.00 83 GLY A O 1
ATOM 645 N N . THR A 1 84 ? 2.756 9.645 15.930 1.00 97.06 84 THR A N 1
ATOM 646 C CA . THR A 1 84 ? 1.301 9.619 15.787 1.00 97.06 84 THR A CA 1
ATOM 647 C C . THR A 1 84 ? 0.888 9.464 14.327 1.00 97.06 84 THR A C 1
ATOM 649 O O . THR A 1 84 ? 1.615 9.847 13.404 1.00 97.06 84 THR A O 1
ATOM 652 N N . SER A 1 85 ? -0.314 8.936 14.124 1.00 97.81 85 SER A N 1
ATOM 653 C CA . SER A 1 85 ? -0.986 8.935 12.825 1.00 97.81 85 SER A CA 1
ATOM 654 C C . SER A 1 85 ? -2.179 9.874 12.898 1.00 97.81 85 SER A C 1
ATOM 656 O O . SER A 1 85 ? -3.033 9.730 13.773 1.00 97.81 85 SER A O 1
ATOM 658 N N . LYS A 1 86 ? -2.260 10.839 11.983 1.00 98.56 86 LYS A N 1
ATOM 659 C CA . LYS A 1 86 ? -3.394 11.762 11.894 1.00 98.56 86 LYS A CA 1
ATOM 660 C C . LYS A 1 86 ? -4.327 11.322 10.776 1.00 98.56 86 LYS A C 1
ATOM 662 O O . LYS A 1 86 ? -3.911 11.307 9.621 1.00 98.56 86 LYS A O 1
ATOM 667 N N . LEU A 1 87 ? -5.575 11.020 11.119 1.00 98.75 87 LEU A N 1
ATOM 668 C CA . LEU A 1 87 ? -6.654 10.721 10.184 1.00 98.75 87 LEU A CA 1
ATOM 669 C C . LEU A 1 87 ? -7.517 11.970 9.979 1.00 98.75 87 LEU A C 1
ATOM 671 O O . LEU A 1 87 ? -7.942 12.604 10.943 1.00 98.75 87 LEU A O 1
ATOM 675 N N . ILE A 1 88 ? -7.789 12.315 8.726 1.00 98.81 88 ILE A N 1
ATOM 676 C CA . ILE A 1 88 ? -8.746 13.350 8.332 1.00 98.81 88 ILE A CA 1
ATOM 677 C C . ILE A 1 88 ? -9.784 12.707 7.422 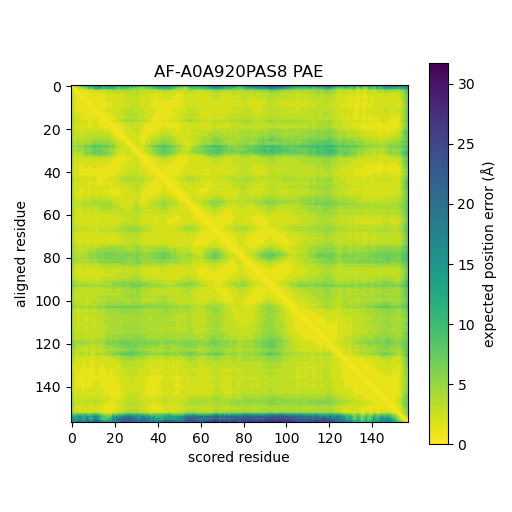1.00 98.81 88 ILE A C 1
ATOM 679 O O . ILE A 1 88 ? -9.420 12.035 6.458 1.00 98.81 88 ILE A O 1
ATOM 683 N N . ILE A 1 89 ? -11.066 12.941 7.699 1.00 98.81 89 ILE A N 1
ATOM 684 C CA . ILE A 1 89 ? -12.175 12.512 6.843 1.00 98.81 89 ILE A CA 1
ATOM 685 C C . ILE A 1 89 ? -12.954 13.753 6.433 1.00 98.81 89 ILE A C 1
ATOM 687 O O . ILE A 1 89 ? -13.392 14.513 7.290 1.00 98.81 89 ILE A O 1
ATOM 691 N N . SER A 1 90 ? -13.121 13.974 5.134 1.00 98.69 90 SER A N 1
ATOM 692 C CA . SER A 1 90 ? -13.932 15.073 4.612 1.00 98.69 90 SER A CA 1
ATOM 693 C C . SER A 1 90 ? -15.142 14.511 3.891 1.00 98.69 90 SER A C 1
ATOM 695 O O . SER A 1 90 ? -15.012 13.745 2.933 1.00 98.69 90 SER A O 1
ATOM 697 N N . HIS A 1 91 ? -16.318 14.906 4.366 1.00 98.75 91 HIS A N 1
ATOM 698 C CA . HIS A 1 91 ? -17.603 14.414 3.890 1.00 98.75 91 HIS A CA 1
ATOM 699 C C . HIS A 1 91 ? -18.195 15.332 2.822 1.00 98.75 91 HIS A C 1
ATOM 701 O O . HIS A 1 91 ? -17.919 16.531 2.761 1.00 98.75 91 HIS A O 1
ATOM 707 N N . SER A 1 92 ? -19.067 14.775 1.984 1.00 98.00 92 SER A N 1
ATOM 708 C CA . SER A 1 92 ? -19.745 15.499 0.904 1.00 98.00 92 SER A CA 1
ATOM 709 C C . SER A 1 92 ? -20.675 16.618 1.387 1.00 98.00 92 SER A C 1
ATOM 711 O O . SER A 1 92 ? -21.044 17.484 0.597 1.00 98.00 92 SER A O 1
ATOM 713 N N . ASP A 1 93 ? -21.075 16.605 2.661 1.00 97.94 93 ASP A N 1
ATOM 714 C CA . ASP A 1 93 ? -21.875 17.665 3.287 1.00 97.94 93 ASP A CA 1
ATOM 715 C C . ASP A 1 93 ? -21.029 18.850 3.797 1.00 97.94 93 ASP A C 1
ATOM 717 O O . ASP A 1 93 ? -21.574 19.833 4.300 1.00 97.94 93 ASP A O 1
ATOM 721 N N . GLY A 1 94 ? -19.704 18.774 3.635 1.00 97.88 94 GLY A N 1
ATOM 722 C CA . GLY A 1 94 ? -18.747 19.790 4.059 1.00 97.88 94 GLY A CA 1
ATOM 723 C C . GLY A 1 94 ? -18.227 19.619 5.487 1.00 97.88 94 GLY A C 1
ATOM 724 O O . GLY A 1 94 ? -17.367 20.400 5.897 1.00 97.88 94 GLY A O 1
ATOM 725 N N . SER A 1 95 ? -18.703 18.625 6.245 1.00 98.50 95 SER A N 1
ATOM 726 C CA . SER A 1 95 ? -18.137 18.302 7.556 1.00 98.50 95 SER A CA 1
ATOM 727 C C . SER A 1 95 ? -16.750 17.656 7.432 1.00 98.50 95 SER A C 1
ATOM 729 O O . SER A 1 95 ? -16.409 17.031 6.420 1.00 98.50 95 SER A O 1
ATOM 731 N N . ILE A 1 96 ? -15.918 17.860 8.456 1.00 98.69 96 ILE A N 1
ATOM 732 C CA . ILE A 1 96 ? -14.559 17.319 8.536 1.00 98.69 96 ILE A CA 1
ATOM 733 C C . ILE A 1 96 ? -14.364 16.696 9.913 1.00 98.69 96 ILE A C 1
ATOM 735 O O . ILE A 1 96 ? -14.460 17.399 10.920 1.00 98.69 96 ILE A O 1
ATOM 739 N N . ASP A 1 97 ? -14.012 15.415 9.934 1.00 98.56 97 ASP A N 1
ATOM 740 C CA . ASP A 1 97 ? -13.560 14.719 11.132 1.00 98.56 97 ASP A CA 1
ATOM 741 C C . ASP A 1 97 ? -12.032 14.684 11.161 1.00 98.56 97 ASP A C 1
ATOM 743 O O . ASP A 1 97 ? -11.355 14.611 10.130 1.00 98.56 97 ASP A O 1
ATOM 747 N N . THR A 1 98 ? -11.461 14.771 12.358 1.00 98.62 98 THR A N 1
ATOM 748 C CA . THR A 1 98 ? -10.020 14.640 12.568 1.00 98.62 98 THR A CA 1
ATOM 749 C C . THR A 1 98 ? -9.772 13.807 13.806 1.00 98.62 98 THR A C 1
ATOM 751 O O . THR A 1 98 ? -10.254 14.135 14.888 1.00 98.62 98 THR A O 1
ATOM 754 N N . GLU A 1 99 ? -8.972 12.764 13.642 1.00 98.50 99 GLU A N 1
ATOM 755 C CA . GLU A 1 99 ? -8.584 11.854 14.708 1.00 98.50 99 GLU A CA 1
ATOM 756 C C . GLU A 1 99 ? -7.064 11.707 14.732 1.00 98.50 99 GLU A C 1
ATOM 758 O O . GLU A 1 99 ? -6.387 11.817 13.707 1.00 98.50 99 GLU A O 1
ATOM 763 N N . GLU A 1 100 ? -6.519 11.464 15.918 1.00 98.44 100 GLU A N 1
ATOM 764 C CA . GLU A 1 100 ? -5.105 11.163 16.100 1.00 98.44 100 GLU A CA 1
ATOM 765 C C . GLU A 1 100 ? -4.969 9.825 16.822 1.00 98.44 100 GLU A C 1
ATOM 767 O O . GLU A 1 100 ? -5.551 9.611 17.887 1.00 98.44 100 GLU A O 1
ATOM 772 N N . TYR A 1 101 ? -4.178 8.935 16.236 1.00 97.81 101 TYR A N 1
ATOM 773 C CA . TYR A 1 101 ? -3.882 7.616 16.763 1.00 97.81 101 TYR A CA 1
ATOM 774 C C . TYR A 1 101 ? -2.468 7.601 17.327 1.00 97.81 101 TYR A C 1
ATOM 776 O O . TYR A 1 101 ? -1.522 8.105 16.715 1.00 97.81 101 TYR A O 1
ATOM 784 N N . GLN A 1 102 ? -2.329 7.017 18.514 1.00 97.12 102 GLN A N 1
ATOM 785 C CA . GLN A 1 102 ? -1.025 6.805 19.127 1.00 97.12 102 GLN A CA 1
ATOM 786 C C . GLN A 1 102 ? -0.323 5.621 18.468 1.00 97.12 102 GLN A C 1
ATOM 788 O O . GLN A 1 102 ? -0.969 4.651 18.064 1.00 97.12 102 GLN A O 1
ATOM 793 N N . TRP A 1 103 ? 1.005 5.698 18.406 1.00 95.88 103 TRP A N 1
ATOM 794 C CA . TRP A 1 103 ? 1.828 4.597 17.927 1.00 95.88 103 TRP A CA 1
ATOM 795 C C . TRP A 1 103 ? 1.547 3.314 18.711 1.00 95.88 103 TRP A C 1
ATOM 797 O O . TRP A 1 103 ? 1.418 3.334 19.938 1.00 95.88 103 TRP A O 1
ATOM 807 N N . VAL A 1 104 ? 1.541 2.190 18.003 1.00 94.19 104 VAL A N 1
ATOM 808 C CA . VAL A 1 104 ? 1.513 0.852 18.592 1.00 94.19 104 VAL A CA 1
ATOM 809 C C . VAL A 1 104 ? 2.629 0.013 17.986 1.00 94.19 104 VAL A C 1
ATOM 811 O O . VAL A 1 104 ? 2.971 0.178 16.814 1.00 94.19 104 VAL A O 1
ATOM 814 N N . ASP A 1 105 ? 3.179 -0.912 18.774 1.00 93.62 105 ASP A N 1
ATOM 815 C CA . ASP A 1 105 ? 4.199 -1.847 18.300 1.00 93.62 105 ASP A CA 1
ATOM 816 C C . ASP A 1 105 ? 3.567 -2.912 17.393 1.00 93.62 105 ASP A C 1
ATOM 818 O O . ASP A 1 105 ? 3.231 -4.024 17.809 1.00 93.62 105 ASP A O 1
ATOM 822 N N . THR A 1 106 ? 3.373 -2.538 16.130 1.00 92.25 106 THR A N 1
ATOM 823 C CA . THR A 1 106 ? 2.788 -3.407 15.103 1.00 92.25 106 THR A CA 1
ATOM 824 C C . THR A 1 106 ? 3.665 -4.618 14.794 1.00 92.25 106 THR A C 1
ATOM 826 O O . THR A 1 106 ? 3.140 -5.650 14.377 1.00 92.25 106 THR A O 1
ATOM 829 N N . VAL A 1 107 ? 4.979 -4.543 15.042 1.00 91.88 107 VAL A N 1
ATOM 830 C CA . VAL A 1 107 ? 5.904 -5.663 14.829 1.00 91.88 107 VAL A CA 1
ATOM 831 C C . VAL A 1 107 ? 5.634 -6.754 15.858 1.00 91.88 107 VAL A C 1
ATOM 833 O O . VAL A 1 107 ? 5.378 -7.900 15.478 1.00 91.88 107 VAL A O 1
ATOM 836 N N . SER A 1 108 ? 5.628 -6.400 17.146 1.00 94.25 108 SER A N 1
ATOM 837 C CA . SER A 1 108 ? 5.314 -7.346 18.222 1.00 94.25 108 SER A CA 1
ATOM 838 C C . SER A 1 108 ? 3.895 -7.899 18.076 1.00 94.25 108 SER A C 1
ATOM 840 O O . SER A 1 108 ? 3.705 -9.117 18.111 1.00 94.25 108 SER A O 1
ATOM 842 N N . ALA A 1 109 ? 2.914 -7.035 17.789 1.00 94.06 109 ALA A N 1
ATOM 843 C CA . ALA A 1 109 ? 1.529 -7.450 17.569 1.00 94.06 109 ALA A CA 1
ATOM 844 C C . ALA A 1 109 ? 1.389 -8.456 16.410 1.00 94.06 109 ALA A C 1
ATOM 846 O O . ALA A 1 109 ? 0.631 -9.423 16.507 1.00 94.06 109 ALA A O 1
ATOM 847 N N . ASN A 1 110 ? 2.145 -8.279 15.322 1.00 93.75 110 ASN A N 1
ATOM 848 C CA . ASN A 1 110 ? 2.116 -9.204 14.194 1.00 93.75 110 ASN A CA 1
ATOM 849 C C . ASN A 1 110 ? 2.740 -10.573 14.534 1.00 93.75 110 ASN A C 1
ATOM 851 O O . ASN A 1 110 ? 2.198 -11.610 14.149 1.00 93.75 110 ASN A O 1
ATOM 855 N N . VAL A 1 111 ? 3.844 -10.602 15.291 1.00 95.56 111 VAL A N 1
ATOM 856 C CA . VAL A 1 111 ? 4.478 -11.857 15.746 1.00 95.56 111 VAL A CA 1
ATOM 857 C C . VAL A 1 111 ? 3.561 -12.631 16.694 1.00 95.56 111 VAL A C 1
ATOM 859 O O . VAL A 1 111 ? 3.393 -13.843 16.546 1.00 95.56 111 VAL A O 1
ATOM 862 N N . GLU A 1 112 ? 2.926 -11.942 17.640 1.00 96.31 112 GLU A N 1
ATOM 863 C CA . GLU A 1 112 ? 1.919 -12.539 18.521 1.00 96.31 112 GLU A CA 1
ATOM 864 C C . GLU A 1 112 ? 0.733 -13.072 17.717 1.00 96.31 112 GLU A C 1
ATOM 866 O O . GLU A 1 112 ? 0.266 -14.192 17.951 1.00 96.31 112 GLU A O 1
ATOM 871 N N . SER A 1 113 ? 0.298 -12.307 16.710 1.00 95.44 113 SER A N 1
ATOM 872 C CA . SER A 1 113 ? -0.801 -12.703 15.842 1.00 95.44 113 SER A CA 1
ATOM 873 C C . SER A 1 113 ? -0.500 -13.998 15.082 1.00 95.44 113 SER A C 1
ATOM 875 O O . SER A 1 113 ? -1.330 -14.916 15.034 1.00 95.44 113 SER A O 1
ATOM 877 N N . PHE A 1 114 ? 0.721 -14.110 14.557 1.00 95.69 114 PHE A N 1
ATOM 878 C CA . PHE A 1 114 ? 1.224 -15.322 13.922 1.00 95.69 114 PHE A CA 1
ATOM 879 C C . PHE A 1 114 ? 1.253 -16.505 14.900 1.00 95.69 114 PHE A C 1
ATOM 881 O O . PHE A 1 114 ? 0.748 -17.582 14.583 1.00 95.69 114 PHE A O 1
ATOM 888 N N . ALA A 1 115 ? 1.779 -16.309 16.113 1.00 97.19 115 ALA A N 1
ATOM 889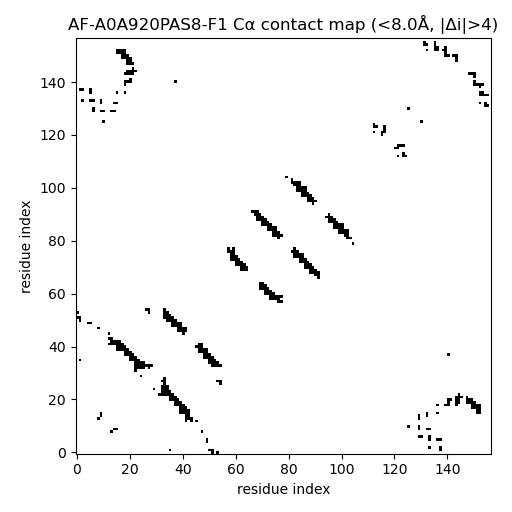 C CA . ALA A 1 115 ? 1.876 -17.366 17.119 1.00 97.19 115 ALA A CA 1
ATOM 890 C C . ALA A 1 115 ? 0.501 -17.906 17.550 1.00 97.19 115 ALA A C 1
ATOM 892 O O . ALA A 1 115 ? 0.342 -19.115 17.741 1.00 97.19 115 ALA A O 1
ATOM 893 N N . LEU A 1 116 ? -0.497 -17.029 17.694 1.00 97.56 116 LEU A N 1
ATOM 894 C CA . LEU A 1 116 ? -1.872 -17.423 17.999 1.00 97.56 116 LEU A CA 1
ATOM 895 C C . LEU A 1 116 ? -2.521 -18.164 16.825 1.00 97.56 116 LEU A C 1
ATOM 897 O O . LEU A 1 116 ? -3.198 -19.171 17.043 1.00 97.56 116 LEU A O 1
ATOM 901 N N . SER A 1 117 ? -2.289 -17.714 15.588 1.00 97.19 117 SER A N 1
ATOM 902 C CA . SER A 1 117 ? -2.826 -18.384 14.401 1.00 97.19 117 SER A CA 1
ATOM 903 C C . SER A 1 117 ? -2.222 -19.774 14.189 1.00 97.19 117 SER A C 1
ATOM 905 O O . SER A 1 117 ? -2.965 -20.729 13.971 1.00 97.19 117 SER A O 1
ATOM 907 N N . ALA A 1 118 ? -0.911 -19.936 14.389 1.00 96.44 118 ALA A N 1
ATOM 908 C CA . ALA A 1 118 ? -0.239 -21.237 14.329 1.00 96.44 118 ALA A CA 1
ATOM 909 C C . ALA A 1 118 ? -0.765 -22.245 15.373 1.00 96.44 118 ALA A C 1
ATOM 911 O O . ALA A 1 118 ? -0.685 -23.454 15.172 1.00 96.44 118 ALA A O 1
ATOM 912 N N . GLN A 1 119 ? -1.330 -21.758 16.482 1.00 97.88 119 GLN A N 1
ATOM 913 C CA . GLN A 1 119 ? -1.986 -22.574 17.511 1.00 97.88 119 GLN A CA 1
ATOM 914 C C . GLN A 1 119 ? -3.481 -22.819 17.236 1.00 97.88 119 GLN A C 1
ATOM 916 O O . GLN A 1 119 ? -4.161 -23.409 18.075 1.00 97.88 119 GLN A O 1
ATOM 921 N N . GLY A 1 120 ? -4.018 -22.333 16.113 1.00 96.94 120 GLY A N 1
ATOM 922 C CA . GLY A 1 120 ? -5.441 -22.415 15.781 1.00 96.94 120 GLY A CA 1
ATOM 923 C C . GLY A 1 120 ? -6.341 -21.535 16.654 1.00 96.94 120 GLY A C 1
ATOM 924 O O . GLY A 1 120 ? -7.546 -21.762 16.711 1.00 96.94 120 GLY A O 1
ATOM 925 N N . LYS A 1 121 ? -5.777 -20.545 17.361 1.00 97.88 121 LYS A N 1
ATOM 926 C CA . LYS A 1 121 ? -6.528 -19.672 18.283 1.00 97.88 121 LYS A CA 1
ATOM 927 C C . LYS A 1 121 ? -7.167 -18.471 17.593 1.00 97.88 121 LYS A C 1
ATOM 929 O O . LYS A 1 121 ? -8.071 -17.868 18.161 1.00 97.88 121 LYS A O 1
ATOM 934 N N . GLN A 1 122 ? -6.703 -18.124 16.396 1.00 96.25 122 GLN A N 1
ATOM 935 C CA . GLN A 1 122 ? -7.284 -17.074 15.564 1.00 96.25 122 GLN A CA 1
ATOM 936 C C . GLN A 1 122 ? -6.922 -17.261 14.087 1.00 96.25 122 GLN A C 1
ATOM 938 O O . GLN A 1 122 ? -6.029 -18.039 13.746 1.00 96.25 122 GLN A O 1
ATOM 943 N N . SER A 1 123 ? -7.581 -16.499 13.217 1.00 94.69 123 SER A N 1
ATOM 944 C CA . SER A 1 123 ? -7.120 -16.330 11.835 1.00 94.69 123 SER A CA 1
ATOM 945 C C . SER A 1 123 ? -5.965 -15.332 11.800 1.00 94.69 123 SER A C 1
ATOM 947 O O . SER A 1 123 ? -5.990 -14.337 12.523 1.00 94.69 123 SE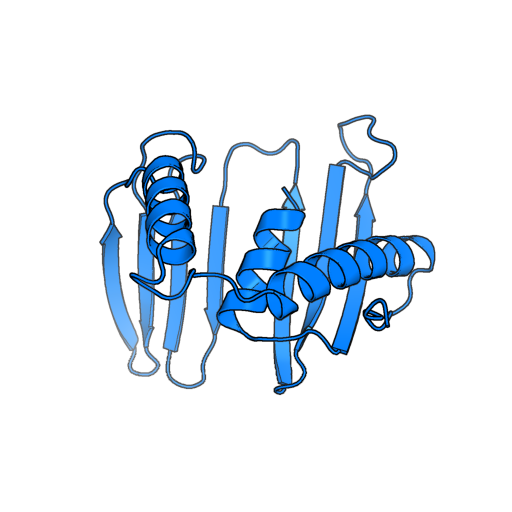R A O 1
ATOM 949 N N . TYR A 1 124 ? -4.947 -15.605 10.987 1.00 94.56 124 TYR A N 1
ATOM 950 C CA . TYR A 1 124 ? -3.892 -14.628 10.737 1.00 94.56 124 TYR A CA 1
ATOM 951 C C . TYR A 1 124 ? -4.431 -13.486 9.869 1.00 94.56 124 TYR A C 1
ATOM 953 O O . TYR A 1 124 ? -5.337 -13.705 9.067 1.00 94.56 124 TYR A O 1
ATOM 961 N N . LEU A 1 125 ? -3.874 -12.282 10.032 1.00 89.88 125 LEU A N 1
ATOM 962 C CA . LEU A 1 125 ? -4.364 -11.075 9.355 1.00 89.88 125 LEU A CA 1
ATOM 963 C C . LEU A 1 125 ? -4.273 -11.173 7.825 1.00 89.88 125 LEU A C 1
ATOM 965 O O . LEU A 1 125 ? -5.121 -10.611 7.143 1.00 89.88 125 LEU A O 1
ATOM 969 N N . PHE A 1 126 ? -3.270 -11.901 7.322 1.00 89.62 126 PHE A N 1
ATOM 970 C CA . PHE A 1 126 ? -2.993 -12.053 5.895 1.00 89.62 126 PHE A CA 1
ATOM 971 C C . PHE A 1 126 ? -3.240 -13.488 5.426 1.00 89.62 126 PHE A C 1
ATOM 973 O O . PHE A 1 126 ? -2.617 -14.436 5.928 1.00 89.62 126 PHE A O 1
ATOM 980 N N . ALA A 1 127 ? -4.097 -13.646 4.425 1.00 91.75 127 ALA A N 1
ATOM 981 C CA . ALA A 1 127 ? -4.333 -14.912 3.749 1.00 91.75 127 ALA A CA 1
ATOM 982 C C . ALA A 1 127 ? -3.117 -15.331 2.906 1.00 91.75 127 ALA A C 1
ATOM 984 O O . ALA A 1 127 ? -2.304 -14.511 2.480 1.00 91.75 127 ALA A O 1
ATOM 985 N N . ASP A 1 128 ? -2.987 -16.629 2.630 1.00 92.69 128 ASP A N 1
ATOM 986 C CA . ASP A 1 128 ? -1.902 -17.126 1.772 1.00 92.69 128 ASP A CA 1
ATOM 987 C C . ASP A 1 128 ? -2.033 -16.632 0.327 1.00 92.69 128 ASP A C 1
ATOM 989 O O . ASP A 1 128 ? -1.021 -16.339 -0.306 1.00 92.69 128 ASP A O 1
ATOM 993 N N . SER A 1 129 ? -3.264 -16.445 -0.160 1.00 93.25 129 SER A N 1
ATOM 994 C CA . SER A 1 129 ? -3.519 -15.829 -1.464 1.00 93.25 129 SER A CA 1
ATOM 995 C C . SER A 1 129 ? -2.974 -14.404 -1.537 1.00 93.25 129 SER A C 1
ATOM 997 O O . SER A 1 129 ? -2.293 -14.075 -2.495 1.00 93.25 129 SER A O 1
ATOM 999 N N . GLU A 1 130 ? -3.172 -13.585 -0.499 1.00 94.81 130 GLU A N 1
ATOM 1000 C CA . GLU A 1 130 ? -2.659 -12.206 -0.473 1.00 94.81 130 GLU A CA 1
ATOM 1001 C C . GLU A 1 130 ? -1.126 -12.176 -0.515 1.00 94.81 130 GLU A C 1
ATOM 1003 O O . GLU A 1 130 ? -0.537 -11.344 -1.202 1.00 94.81 130 GLU A O 1
ATOM 1008 N N . LYS A 1 131 ? -0.460 -13.125 0.158 1.00 93.81 131 LYS A N 1
ATOM 1009 C CA . LYS A 1 131 ? 1.008 -13.249 0.132 1.00 93.81 131 LYS A CA 1
ATOM 1010 C C . LYS A 1 131 ? 1.518 -13.617 -1.262 1.00 93.81 131 LYS A C 1
ATOM 1012 O O . LYS A 1 131 ? 2.509 -13.046 -1.714 1.00 93.81 131 LYS A O 1
ATOM 1017 N N . ILE A 1 132 ? 0.860 -14.570 -1.926 1.00 95.56 132 ILE A N 1
ATOM 1018 C CA . ILE A 1 132 ? 1.206 -15.005 -3.288 1.00 95.56 132 ILE A CA 1
ATOM 1019 C C . ILE A 1 132 ? 0.959 -13.862 -4.279 1.00 95.56 132 ILE A C 1
ATOM 1021 O O . ILE A 1 132 ? 1.854 -13.519 -5.053 1.00 95.56 132 ILE A O 1
ATOM 1025 N N . ASP A 1 133 ? -0.202 -13.214 -4.189 1.00 96.00 133 ASP A N 1
ATOM 1026 C CA . ASP A 1 133 ? -0.584 -12.085 -5.038 1.00 96.00 133 ASP A CA 1
ATOM 1027 C C . ASP A 1 133 ? 0.382 -10.907 -4.881 1.00 96.00 133 ASP A C 1
ATOM 1029 O O . ASP A 1 133 ? 0.704 -10.235 -5.859 1.00 96.00 133 ASP A O 1
ATOM 1033 N N . ASN A 1 134 ? 0.903 -10.668 -3.674 1.00 96.62 134 ASN A N 1
ATOM 1034 C CA . ASN A 1 134 ? 1.882 -9.611 -3.435 1.00 96.62 134 ASN A CA 1
ATOM 1035 C C . ASN A 1 134 ? 3.200 -9.871 -4.183 1.00 96.62 134 ASN A C 1
ATOM 1037 O O . ASN A 1 134 ? 3.748 -8.973 -4.828 1.00 96.62 134 ASN A O 1
ATOM 1041 N N . VAL A 1 135 ? 3.689 -11.115 -4.169 1.00 95.94 135 VAL A N 1
ATOM 1042 C CA . VAL A 1 135 ? 4.890 -11.500 -4.928 1.00 95.94 135 VAL A CA 1
ATOM 1043 C C . VAL A 1 135 ? 4.648 -11.370 -6.435 1.00 95.94 135 VAL A C 1
ATOM 1045 O O . VAL A 1 135 ? 5.461 -10.747 -7.123 1.00 95.94 135 VAL A O 1
ATOM 1048 N N . ALA A 1 136 ? 3.515 -11.877 -6.930 1.00 96.81 136 ALA A N 1
ATOM 1049 C CA . ALA A 1 136 ? 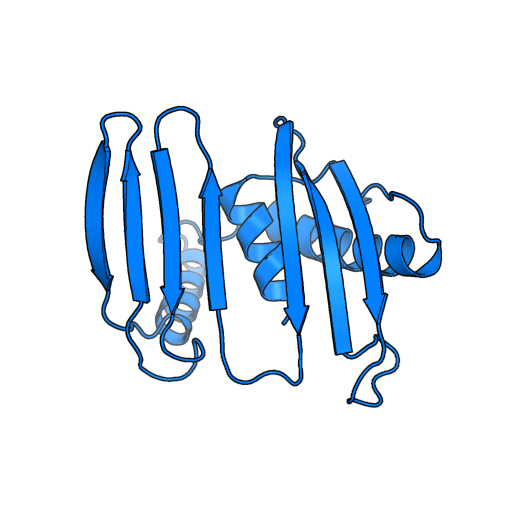3.125 -11.762 -8.336 1.00 96.81 136 ALA A CA 1
ATOM 1050 C C . ALA A 1 136 ? 3.018 -10.294 -8.785 1.00 96.81 136 ALA A C 1
ATOM 1052 O O . ALA A 1 136 ? 3.499 -9.909 -9.854 1.00 96.81 136 ALA A O 1
ATOM 1053 N N . LEU A 1 137 ? 2.441 -9.434 -7.943 1.00 97.38 137 LEU A N 1
ATOM 1054 C CA . LEU A 1 137 ? 2.294 -8.010 -8.222 1.00 97.38 137 LEU A CA 1
ATOM 1055 C C . LEU A 1 137 ? 3.643 -7.282 -8.262 1.00 97.38 137 LEU A C 1
ATOM 1057 O O . LEU A 1 137 ? 3.862 -6.435 -9.131 1.00 97.38 137 LEU A O 1
ATOM 1061 N N . LEU A 1 138 ? 4.568 -7.608 -7.359 1.00 96.00 138 LEU A N 1
ATOM 1062 C CA . LEU A 1 138 ? 5.921 -7.048 -7.377 1.00 96.00 138 LEU A CA 1
ATOM 1063 C C . LEU A 1 138 ? 6.691 -7.436 -8.645 1.00 96.00 138 LEU A C 1
ATOM 1065 O O . LEU A 1 138 ? 7.385 -6.594 -9.226 1.00 96.00 138 LEU A O 1
ATOM 1069 N N . GLU A 1 139 ? 6.552 -8.682 -9.098 1.00 95.94 139 GLU A N 1
ATOM 1070 C CA . GLU A 1 139 ? 7.123 -9.132 -10.366 1.00 95.94 139 GLU A CA 1
ATOM 1071 C C . GLU A 1 139 ? 6.497 -8.390 -11.554 1.00 95.94 139 GLU A C 1
ATOM 1073 O O . GLU A 1 139 ? 7.221 -7.835 -12.385 1.00 95.94 139 GLU A O 1
ATOM 1078 N N . ALA A 1 140 ? 5.171 -8.258 -11.585 1.00 97.00 140 ALA A N 1
ATOM 1079 C CA . ALA A 1 140 ? 4.470 -7.517 -12.628 1.00 97.00 140 ALA A CA 1
ATOM 1080 C C . ALA A 1 140 ? 4.864 -6.029 -12.671 1.00 97.00 140 ALA A C 1
ATOM 1082 O O . ALA A 1 140 ? 5.043 -5.476 -13.755 1.00 97.00 140 ALA A O 1
ATOM 1083 N N . ILE A 1 141 ? 5.089 -5.379 -11.521 1.00 96.44 141 ILE A N 1
ATOM 1084 C CA . ILE A 1 141 ? 5.627 -4.008 -11.452 1.00 96.44 141 ILE A CA 1
ATOM 1085 C C . ILE A 1 141 ? 7.017 -3.933 -12.091 1.00 96.44 141 ILE A C 1
ATOM 1087 O O . ILE A 1 141 ? 7.314 -2.983 -12.821 1.00 96.44 141 ILE A O 1
ATOM 1091 N N . LYS A 1 142 ? 7.889 -4.911 -11.844 1.00 95.25 142 LYS A N 1
ATOM 1092 C CA . LYS A 1 142 ? 9.221 -4.948 -12.461 1.00 95.25 142 LYS A CA 1
ATOM 1093 C C . LYS A 1 142 ? 9.119 -5.117 -13.980 1.00 95.25 142 LYS A C 1
ATOM 1095 O O . LYS A 1 142 ? 9.768 -4.377 -14.717 1.00 95.25 142 LYS A O 1
ATOM 1100 N N . ILE A 1 143 ? 8.298 -6.055 -14.449 1.00 96.69 143 ILE A N 1
ATOM 1101 C CA . ILE A 1 143 ? 8.101 -6.310 -15.883 1.00 96.69 143 ILE A CA 1
ATOM 1102 C C . ILE A 1 143 ? 7.495 -5.076 -16.563 1.00 96.69 143 ILE A C 1
ATOM 1104 O O . ILE A 1 143 ? 8.061 -4.588 -17.539 1.00 96.69 143 ILE A O 1
ATOM 1108 N N . SER A 1 144 ? 6.416 -4.513 -16.010 1.00 97.69 144 SER A N 1
ATOM 1109 C CA . SER A 1 144 ? 5.737 -3.334 -16.562 1.00 97.69 144 SER A CA 1
ATOM 1110 C C . SER A 1 144 ? 6.679 -2.138 -16.695 1.00 97.69 144 SER A C 1
ATOM 1112 O O . SER A 1 144 ? 6.735 -1.520 -17.755 1.00 97.69 144 SER A O 1
ATOM 1114 N N . SER A 1 145 ? 7.510 -1.879 -15.682 1.00 96.19 145 SER A N 1
ATOM 1115 C CA . SER A 1 145 ? 8.483 -0.780 -15.729 1.00 96.19 145 SER A CA 1
ATOM 1116 C C . SER A 1 145 ? 9.628 -1.001 -16.718 1.00 96.19 145 SER A C 1
ATOM 1118 O O . SER A 1 145 ? 10.203 -0.030 -17.205 1.00 96.19 145 SER A O 1
ATOM 1120 N N . THR A 1 146 ? 9.951 -2.259 -17.029 1.00 95.56 146 THR A N 1
ATOM 1121 C CA . THR A 1 146 ? 10.971 -2.612 -18.025 1.00 95.56 146 THR A CA 1
ATOM 1122 C C . THR A 1 146 ? 10.423 -2.480 -19.445 1.00 95.56 146 THR A C 1
ATOM 1124 O O . THR A 1 146 ? 11.116 -1.978 -20.326 1.00 95.56 146 THR A O 1
ATOM 1127 N N . LEU A 1 147 ? 9.183 -2.928 -19.668 1.00 96.62 147 LEU A N 1
ATOM 1128 C CA . LEU A 1 147 ? 8.532 -2.897 -20.980 1.00 96.62 147 LEU A CA 1
ATOM 1129 C C . LEU A 1 147 ? 7.943 -1.522 -21.319 1.00 96.62 147 LEU A C 1
ATOM 1131 O O . LEU A 1 147 ? 7.838 -1.178 -22.491 1.00 96.62 147 LEU A O 1
ATOM 1135 N N . GLY A 1 148 ? 7.568 -0.731 -20.311 1.00 96.12 148 GLY A N 1
ATOM 1136 C CA . GLY A 1 148 ? 6.811 0.503 -20.507 1.00 96.12 148 GLY A CA 1
ATOM 1137 C C . GLY A 1 148 ? 5.353 0.251 -20.903 1.00 96.12 148 GLY A C 1
ATOM 1138 O O . GLY A 1 148 ? 4.745 1.096 -21.556 1.00 96.12 148 GLY A O 1
ATOM 1139 N N . GLU A 1 149 ? 4.784 -0.891 -20.505 1.00 97.25 149 GLU A N 1
ATOM 1140 C CA . GLU A 1 149 ? 3.435 -1.333 -20.880 1.00 97.25 149 GLU A CA 1
ATOM 1141 C C . GLU A 1 149 ? 2.672 -1.914 -19.675 1.00 97.25 149 GLU A C 1
ATOM 1143 O O . GLU A 1 149 ? 3.302 -2.346 -18.702 1.00 97.25 149 GLU A O 1
ATOM 1148 N N . PRO A 1 150 ? 1.325 -1.929 -19.687 1.00 97.81 150 PRO A N 1
ATOM 1149 C CA . PRO A 1 150 ? 0.538 -2.581 -18.643 1.00 97.81 150 PRO A CA 1
ATOM 1150 C C . PRO A 1 150 ? 0.727 -4.105 -18.638 1.00 97.81 150 PRO A C 1
ATOM 1152 O O . PRO A 1 150 ? 0.664 -4.745 -19.684 1.00 97.81 150 PRO A O 1
ATOM 1155 N N . VAL A 1 151 ? 0.895 -4.693 -17.454 1.00 98.19 151 VAL A N 1
ATOM 1156 C CA . VAL A 1 151 ? 1.129 -6.132 -17.249 1.00 98.19 151 VAL A CA 1
ATOM 1157 C C . VAL A 1 151 ? 0.087 -6.695 -16.290 1.00 98.19 151 VAL A C 1
ATOM 1159 O O . VAL A 1 151 ? -0.333 -6.019 -15.351 1.00 98.19 151 VAL A O 1
ATOM 1162 N N . ARG A 1 152 ? -0.346 -7.934 -16.523 1.00 97.75 152 ARG A N 1
ATOM 1163 C CA . ARG A 1 152 ? -1.199 -8.674 -15.587 1.00 97.75 152 ARG A CA 1
ATOM 1164 C C . ARG A 1 152 ? -0.312 -9.413 -14.580 1.00 97.75 152 ARG A C 1
ATOM 1166 O O . ARG A 1 152 ? 0.627 -10.068 -15.024 1.00 97.75 152 ARG A O 1
ATOM 1173 N N . PRO A 1 153 ? -0.571 -9.327 -13.267 1.00 95.88 153 PRO A N 1
ATOM 1174 C CA . PRO A 1 153 ? 0.075 -10.216 -12.308 1.00 95.88 153 PRO A CA 1
ATOM 1175 C C . PRO A 1 153 ? -0.318 -11.669 -12.598 1.00 95.88 153 PRO A C 1
ATOM 1177 O O . PRO A 1 153 ? -1.505 -11.988 -12.634 1.00 95.88 153 PRO A O 1
ATOM 1180 N N . GLU A 1 154 ? 0.665 -12.532 -12.846 1.00 87.50 154 GLU A N 1
ATOM 1181 C CA . GLU A 1 154 ? 0.457 -13.975 -13.003 1.00 87.50 154 GLU A CA 1
ATOM 1182 C C . GLU A 1 154 ? 0.750 -14.654 -11.663 1.00 87.50 154 GLU A C 1
ATOM 1184 O O . GLU A 1 154 ? 1.819 -14.462 -11.083 1.00 87.50 154 GLU A O 1
ATOM 1189 N N . THR A 1 155 ? -0.206 -15.422 -11.143 1.00 71.75 155 THR A N 1
ATOM 1190 C CA . THR A 1 155 ? 0.024 -16.265 -9.967 1.00 71.75 155 THR A CA 1
ATOM 1191 C C . THR A 1 155 ? 0.810 -17.503 -10.382 1.00 71.75 155 THR A C 1
ATOM 1193 O O . THR A 1 155 ? 0.576 -18.056 -11.454 1.00 71.75 155 THR A O 1
ATOM 1196 N N . LEU A 1 156 ? 1.747 -17.943 -9.541 1.00 53.91 156 LEU A N 1
ATOM 1197 C CA . LEU A 1 156 ? 2.426 -19.223 -9.737 1.00 53.91 156 LEU A CA 1
ATOM 1198 C C . LEU A 1 156 ? 1.400 -20.346 -9.510 1.00 53.91 156 LEU A C 1
ATOM 1200 O O . LEU A 1 156 ? 0.971 -20.541 -8.372 1.00 53.91 156 LEU A O 1
ATOM 1204 N N . ASP A 1 157 ? 0.992 -21.019 -10.588 1.00 46.53 157 ASP A N 1
ATOM 1205 C CA . ASP A 1 157 ? 0.183 -22.250 -10.554 1.00 46.53 157 ASP A CA 1
ATOM 1206 C C . ASP A 1 157 ? 0.962 -23.440 -9.959 1.00 46.53 157 ASP A C 1
ATOM 1208 O O . ASP A 1 157 ? 2.167 -23.603 -10.283 1.00 46.53 157 ASP A O 1
#

pLDDT: mean 94.77, std 6.8, range [46.53, 98.81]

Radius of gyration: 17.33 Å; Cα contacts (8 Å, |Δi|>4): 279; chains: 1; bounding box: 44×42×40 Å

Sequence (157 aa):
MGVHLTDLMLWMFGPVDLVFSGVSHRKLEFATGDVVSASLHHTNGVKCQITALLKTPHYQRVTVWGDRAWAEVVDSSHPDTPGTSKLIISHSDGSIDTEEYQWVDTVSANVESFALSAQGKQSYLFADSEKIDNVALLEAIKISSTLGEPVRPETLD

Foldseek 3Di:
DVLVVLLVCCLVQNFFFKKAKAAAADPDPDPRHQKIWMWTAHPVGDIDIDIGGRPDPDWDKDWDDDPFKIKMWIWPDDLVDWTKIWIWIATPVGDIDIDIGGRDPVVVVLVVLVVCVVVVNDPRSDDPVSVQSSVLVVVQNSVNNVVVHMGTRDGDD